Protein AF-A0AAV5FKZ0-F1 (afdb_monomer_lite)

Structure (mmCIF, N/CA/C/O backbone):
data_AF-A0AAV5FKZ0-F1
#
_entry.id   AF-A0AAV5FKZ0-F1
#
loop_
_atom_site.group_PDB
_atom_site.id
_atom_site.type_symbol
_atom_site.label_atom_id
_atom_site.label_alt_id
_atom_site.label_comp_id
_atom_site.label_asym_id
_atom_site.label_entity_id
_atom_site.label_seq_id
_atom_site.pdbx_PDB_ins_code
_atom_site.Cartn_x
_atom_site.Cartn_y
_atom_site.Cartn_z
_atom_site.occupancy
_atom_site.B_iso_or_equiv
_atom_site.auth_seq_id
_atom_site.auth_comp_id
_atom_site.auth_asym_id
_atom_site.auth_atom_id
_atom_site.pdbx_PDB_model_num
ATOM 1 N N . MET A 1 1 ? -12.343 -18.098 27.430 1.00 46.78 1 MET A N 1
ATOM 2 C CA . MET A 1 1 ? -13.125 -16.929 27.891 1.00 46.78 1 MET A CA 1
ATOM 3 C C . MET A 1 1 ? -12.185 -15.736 2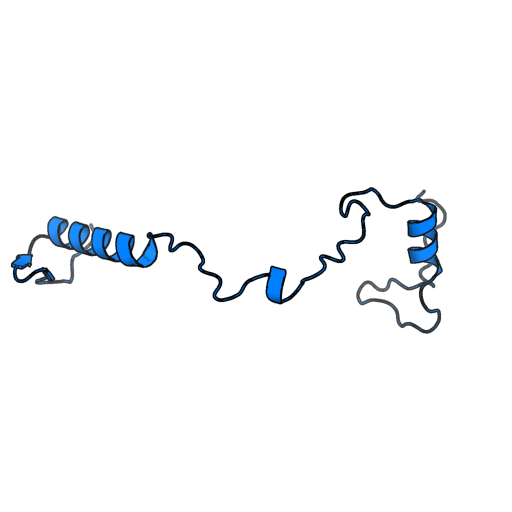7.991 1.00 46.78 1 MET A C 1
ATOM 5 O O . MET A 1 1 ? -11.252 -15.797 28.782 1.00 46.78 1 MET A O 1
ATOM 9 N N . CYS A 1 2 ? -12.364 -14.698 27.168 1.00 54.66 2 CYS A N 1
ATOM 10 C CA . CYS A 1 2 ? -11.585 -13.460 27.287 1.00 54.66 2 CYS A CA 1
ATOM 11 C C . CYS A 1 2 ? -12.035 -12.691 28.532 1.00 54.66 2 CYS A C 1
ATOM 13 O O . CYS A 1 2 ? -13.221 -12.422 28.705 1.00 54.66 2 CYS A O 1
ATOM 15 N N . ARG A 1 3 ? -11.095 -12.357 29.417 1.00 64.38 3 ARG A N 1
ATOM 16 C CA . ARG A 1 3 ? -11.380 -11.607 30.642 1.00 64.38 3 ARG A CA 1
ATOM 17 C C . ARG A 1 3 ? -11.222 -10.116 30.365 1.00 64.38 3 ARG A C 1
ATOM 19 O O . ARG A 1 3 ? -10.124 -9.657 30.068 1.00 64.38 3 ARG A O 1
ATOM 26 N N . ASN A 1 4 ? -12.313 -9.368 30.475 1.00 64.00 4 ASN A N 1
ATOM 27 C CA . ASN A 1 4 ? -12.301 -7.918 30.329 1.00 64.00 4 ASN A CA 1
ATOM 28 C C . ASN A 1 4 ? -11.664 -7.247 31.560 1.00 64.00 4 ASN A C 1
ATOM 30 O O . ASN A 1 4 ? -12.245 -7.290 32.642 1.00 64.00 4 ASN A O 1
ATOM 34 N N . SER A 1 5 ? -10.492 -6.629 31.402 1.00 81.12 5 SER A N 1
ATOM 35 C CA . SER A 1 5 ? -9.810 -5.879 32.477 1.00 81.12 5 SER A CA 1
ATOM 36 C C . SER A 1 5 ? -10.220 -4.402 32.542 1.00 81.12 5 SER A C 1
ATOM 38 O O . SER A 1 5 ? -9.818 -3.691 33.461 1.00 81.12 5 SER A O 1
ATOM 40 N N . ILE A 1 6 ? -11.012 -3.929 31.577 1.00 84.00 6 ILE A N 1
ATOM 41 C CA . ILE A 1 6 ? -11.503 -2.551 31.521 1.00 84.00 6 ILE A CA 1
ATOM 42 C C . ILE A 1 6 ? -12.778 -2.492 32.357 1.00 84.00 6 ILE A C 1
ATOM 44 O O . ILE A 1 6 ? -13.760 -3.158 32.026 1.00 84.00 6 ILE A O 1
ATOM 48 N N . LYS A 1 7 ? -12.776 -1.718 33.448 1.00 86.31 7 LYS A N 1
ATOM 49 C CA . LYS A 1 7 ? -13.933 -1.600 34.353 1.00 86.31 7 LYS A CA 1
ATOM 50 C C . LYS A 1 7 ? -15.064 -0.800 33.704 1.00 86.31 7 LYS A C 1
ATOM 52 O O . LYS A 1 7 ? -16.165 -1.322 33.548 1.00 86.31 7 LYS A O 1
ATOM 57 N N . VAL A 1 8 ? -14.746 0.401 33.233 1.00 90.31 8 VAL A N 1
ATOM 58 C CA . VAL A 1 8 ? -15.664 1.342 32.579 1.00 90.31 8 VAL A CA 1
ATOM 59 C C . VAL A 1 8 ? -14.982 1.889 31.336 1.00 90.31 8 VAL A C 1
ATOM 61 O O . VAL A 1 8 ? -13.766 2.075 31.340 1.00 90.31 8 VAL A O 1
ATOM 64 N N . LEU A 1 9 ? -15.754 2.100 30.277 1.00 91.75 9 LEU A N 1
ATOM 65 C CA . LEU A 1 9 ? -15.323 2.819 29.086 1.00 91.75 9 LEU A CA 1
ATOM 66 C C . LEU A 1 9 ? -16.261 4.000 28.880 1.00 91.75 9 LEU A C 1
ATOM 68 O O . LEU A 1 9 ? -17.463 3.797 28.751 1.00 91.75 9 LEU A O 1
ATOM 72 N N . GLU A 1 10 ? -15.718 5.207 28.848 1.00 94.44 10 GLU A N 1
ATOM 73 C CA . GLU A 1 10 ? -16.476 6.406 28.502 1.00 94.44 10 GLU A CA 1
ATOM 74 C C . GLU A 1 10 ? -16.370 6.658 26.993 1.00 94.44 10 GLU A C 1
ATOM 76 O O . GLU A 1 10 ? -15.277 6.611 26.424 1.00 94.44 10 GLU A O 1
ATOM 81 N N . HIS A 1 11 ? -17.502 6.901 26.335 1.00 91.69 11 HIS A N 1
ATOM 82 C CA . HIS A 1 11 ? -17.560 7.278 24.926 1.00 91.69 11 HIS A CA 1
ATOM 83 C C . HIS A 1 11 ? -18.722 8.250 24.703 1.00 91.69 11 HIS A C 1
ATOM 85 O O . HIS A 1 11 ? -19.840 7.976 25.132 1.00 91.69 11 HIS A O 1
ATOM 91 N N . GLU A 1 12 ? -18.445 9.396 24.071 1.00 90.19 12 GLU A N 1
ATOM 92 C CA . GLU A 1 12 ? -19.431 10.461 23.796 1.00 90.19 12 GLU A CA 1
ATOM 93 C C . GLU A 1 12 ? -20.220 10.921 25.043 1.00 90.19 12 GLU A C 1
ATOM 95 O O . GLU A 1 12 ? -21.412 11.210 24.982 1.00 90.19 12 GLU A O 1
ATOM 100 N N . GLY A 1 13 ? -19.553 10.969 26.204 1.00 90.94 13 GLY A N 1
ATOM 101 C CA . GLY A 1 13 ? -20.161 11.373 27.477 1.00 90.94 13 GLY A CA 1
ATOM 102 C C . GLY A 1 13 ? -21.065 10.317 28.126 1.00 90.94 13 GLY A C 1
ATOM 103 O O . GLY A 1 13 ? -21.736 10.618 29.111 1.00 90.94 13 GLY A O 1
ATOM 104 N N . SER A 1 14 ? -21.094 9.088 27.600 1.00 92.25 14 SER A N 1
ATOM 105 C CA . SER A 1 14 ? -21.807 7.946 28.184 1.00 92.25 14 SER A CA 1
ATOM 106 C C . SER A 1 14 ? -20.836 6.882 28.697 1.00 92.25 14 SER A C 1
ATOM 108 O O . SER A 1 14 ? -19.832 6.574 28.053 1.00 92.25 14 SER A O 1
ATOM 110 N N . GLU A 1 15 ? -21.149 6.282 29.847 1.00 95.25 15 GLU A N 1
ATOM 111 C CA . GLU A 1 15 ? -20.338 5.228 30.464 1.00 95.25 15 GLU A CA 1
ATOM 112 C C . GLU A 1 15 ? -20.844 3.822 30.109 1.00 95.25 15 GLU A C 1
ATOM 114 O O . GLU A 1 15 ? -22.020 3.490 30.264 1.00 95.25 15 GLU A O 1
ATOM 119 N N . PHE A 1 16 ? -19.925 2.953 29.690 1.00 92.12 16 PHE A N 1
ATOM 120 C CA . PHE A 1 16 ? -20.202 1.584 29.268 1.00 92.12 16 PHE A CA 1
ATOM 121 C C . PHE A 1 16 ? -19.475 0.564 30.152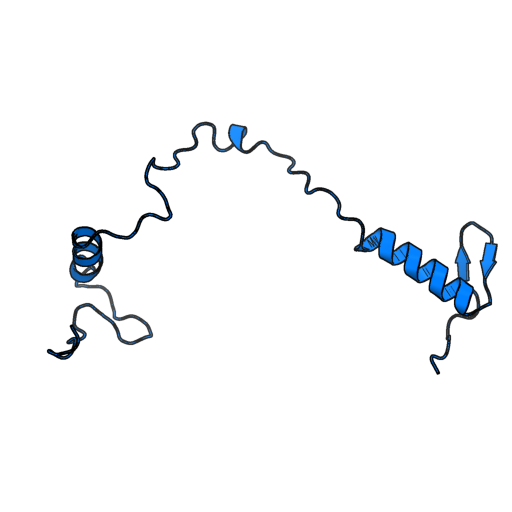 1.00 92.12 16 PHE A C 1
ATOM 123 O O . PHE A 1 16 ? -18.245 0.528 30.252 1.00 92.12 16 PHE A O 1
ATOM 130 N N . PHE A 1 17 ? -20.257 -0.334 30.755 1.00 91.00 17 PHE A N 1
ATOM 131 C CA . PHE A 1 17 ? -19.777 -1.345 31.706 1.00 91.00 17 PHE A CA 1
ATOM 132 C C . PHE A 1 17 ? -19.758 -2.760 31.112 1.00 91.00 17 PHE A C 1
ATOM 134 O O . PHE A 1 17 ? -18.922 -3.586 31.499 1.00 91.00 17 PHE A O 1
ATOM 141 N N . SER A 1 18 ? -20.637 -3.042 30.144 1.00 90.06 18 SER A N 1
ATOM 142 C CA . SER A 1 18 ? -20.752 -4.360 29.508 1.00 90.06 18 SER A CA 1
ATOM 143 C C . SER A 1 18 ? -19.532 -4.668 28.632 1.00 90.06 18 SER A C 1
ATOM 145 O O . SER A 1 18 ? -18.897 -3.771 28.068 1.00 90.06 18 SER A O 1
ATOM 147 N N . HIS A 1 19 ? -19.171 -5.947 28.519 1.00 88.38 19 HIS A N 1
ATOM 148 C CA . HIS A 1 19 ? -18.062 -6.343 27.654 1.00 88.38 19 HIS A CA 1
ATOM 149 C C . HIS A 1 19 ? -18.372 -6.102 26.176 1.00 88.38 19 HIS A C 1
ATOM 151 O O . HIS A 1 19 ? -17.532 -5.531 25.485 1.00 88.38 19 HIS A O 1
ATOM 157 N N . ASP A 1 20 ? -19.574 -6.462 25.726 1.00 89.75 20 ASP A N 1
ATOM 158 C CA . ASP A 1 20 ? -19.966 -6.362 24.319 1.00 89.75 20 ASP A CA 1
ATOM 159 C C . ASP A 1 20 ? -20.011 -4.912 23.830 1.00 89.75 20 ASP A C 1
ATOM 161 O O . ASP A 1 20 ? -19.517 -4.610 22.742 1.00 89.75 20 ASP A O 1
ATOM 165 N N . SER A 1 21 ? -20.509 -3.983 24.656 1.00 89.44 21 SER A N 1
ATOM 166 C CA . SER A 1 21 ? -20.502 -2.557 24.310 1.00 89.44 21 SER A CA 1
ATOM 167 C C . SER A 1 21 ? -19.073 -2.030 24.200 1.00 89.44 21 SER A C 1
ATOM 169 O O . SER A 1 21 ? -18.739 -1.371 23.220 1.00 89.44 21 SER A O 1
ATOM 171 N N . LYS A 1 22 ? -18.193 -2.387 25.146 1.00 92.62 22 LYS A N 1
ATOM 172 C CA . LYS A 1 22 ? -16.769 -2.015 25.097 1.00 92.62 22 LYS A CA 1
ATOM 173 C C . LYS A 1 22 ? -16.068 -2.557 23.855 1.00 92.62 22 LYS A C 1
ATOM 175 O O . LYS A 1 22 ? -15.343 -1.819 23.196 1.00 92.62 22 LYS A O 1
ATOM 180 N N . ALA A 1 23 ? -16.291 -3.830 23.534 1.00 92.00 23 ALA A N 1
ATOM 181 C CA . ALA A 1 23 ? -15.705 -4.467 22.363 1.00 92.00 23 ALA A CA 1
ATOM 182 C C . ALA A 1 23 ? -16.173 -3.790 21.069 1.00 92.00 23 ALA A C 1
ATOM 184 O O . ALA A 1 23 ? -15.346 -3.480 20.217 1.00 92.00 23 ALA A O 1
ATOM 185 N N . THR A 1 24 ? -17.469 -3.490 20.959 1.00 93.81 24 THR A N 1
ATOM 186 C CA . THR A 1 24 ? -18.054 -2.818 19.789 1.00 93.81 24 THR A CA 1
ATOM 187 C C . THR A 1 24 ? -17.494 -1.408 19.607 1.00 93.81 24 THR A C 1
ATOM 189 O O . THR A 1 24 ? -17.089 -1.048 18.504 1.00 93.81 24 THR A O 1
ATOM 192 N N . ILE A 1 25 ? -17.417 -0.622 20.687 1.00 94.31 25 ILE A N 1
ATOM 193 C CA . ILE A 1 25 ? -16.882 0.748 20.651 1.00 94.31 25 ILE A CA 1
ATOM 194 C C . ILE A 1 25 ? -15.413 0.738 20.222 1.00 94.31 25 ILE A C 1
ATOM 196 O O . ILE A 1 25 ? -15.037 1.447 19.290 1.00 94.31 25 ILE A O 1
ATOM 200 N N . LEU A 1 26 ? -14.584 -0.097 20.858 1.00 93.00 26 LEU A N 1
ATOM 201 C CA . LEU A 1 26 ? -13.161 -0.192 20.527 1.00 93.00 26 LEU A CA 1
ATOM 202 C C . LEU A 1 26 ? -12.948 -0.690 19.097 1.00 93.00 26 LEU A C 1
ATOM 204 O O . LEU A 1 26 ? -12.125 -0.131 18.377 1.00 93.00 26 LEU A O 1
ATOM 208 N N . HIS A 1 27 ? -13.703 -1.706 18.676 1.00 92.12 27 HIS A N 1
ATOM 209 C CA . HIS A 1 27 ? -13.652 -2.213 17.312 1.00 92.12 27 HIS A CA 1
ATOM 210 C C . HIS A 1 27 ? -13.953 -1.094 16.315 1.00 92.12 27 HIS A C 1
ATOM 212 O O . HIS A 1 27 ? -13.112 -0.788 15.480 1.00 92.12 27 HIS A O 1
ATOM 218 N N . ASN A 1 28 ? -15.091 -0.412 16.452 1.00 91.75 28 ASN A N 1
ATOM 219 C CA . ASN A 1 28 ? -15.483 0.650 15.528 1.00 91.75 28 ASN A CA 1
ATOM 220 C C . ASN A 1 28 ? -14.471 1.797 15.495 1.00 91.75 28 ASN A C 1
ATOM 222 O O . ASN A 1 28 ? -14.141 2.276 14.410 1.00 91.75 28 ASN A O 1
ATOM 226 N N . PHE A 1 29 ? -13.951 2.205 16.655 1.00 91.19 29 PHE A N 1
ATOM 227 C CA . PHE A 1 29 ? -12.935 3.248 16.754 1.00 91.19 29 PHE A CA 1
ATOM 228 C C . PHE A 1 29 ? -11.663 2.873 15.984 1.00 91.19 29 PHE A C 1
ATOM 230 O O . PHE A 1 29 ? -11.211 3.629 15.126 1.00 91.19 29 PHE A O 1
ATOM 237 N N . TYR A 1 30 ? -11.106 1.685 16.235 1.00 91.12 30 TYR A N 1
ATOM 238 C CA . TYR A 1 30 ? -9.871 1.257 15.578 1.00 91.12 30 TYR A CA 1
ATOM 239 C C . TYR A 1 30 ? -10.073 0.871 14.113 1.00 91.12 30 TYR A C 1
ATOM 241 O O . TYR A 1 30 ? -9.177 1.101 13.306 1.00 91.12 30 TYR A O 1
ATOM 249 N N . THR A 1 31 ? -11.244 0.362 13.731 1.00 89.75 31 THR A N 1
ATOM 250 C CA . THR A 1 31 ? -11.605 0.166 12.322 1.00 89.75 31 THR A CA 1
ATOM 251 C C . THR A 1 31 ? -11.647 1.497 11.581 1.00 89.75 31 THR A C 1
ATOM 253 O O . THR A 1 31 ? -11.135 1.577 10.471 1.00 89.75 31 THR A O 1
ATOM 256 N N . HIS A 1 32 ? -12.185 2.560 12.181 1.00 86.75 32 HIS A N 1
ATOM 257 C CA . HIS A 1 32 ? -12.145 3.882 11.555 1.00 86.75 32 HIS A CA 1
ATOM 258 C C . HIS A 1 32 ? -10.731 4.465 11.528 1.00 86.75 32 HIS A C 1
ATOM 260 O O . HIS A 1 32 ? -10.342 5.058 10.527 1.00 86.75 32 HIS A O 1
ATOM 266 N N . LEU A 1 33 ? -9.949 4.274 12.592 1.00 87.00 33 LEU A N 1
ATOM 267 C CA . LEU A 1 33 ? -8.592 4.810 12.688 1.00 87.00 33 LEU A CA 1
ATOM 268 C C . LEU A 1 33 ? -7.608 4.131 11.723 1.00 87.00 33 LEU A C 1
ATOM 270 O O . LEU A 1 33 ? -6.778 4.805 11.123 1.00 87.00 33 LEU A O 1
ATOM 274 N N . LEU A 1 34 ? -7.671 2.802 11.612 1.00 86.75 34 LEU A N 1
ATOM 275 C CA . LEU A 1 34 ? -6.688 1.987 10.887 1.00 86.75 34 LEU A CA 1
ATOM 276 C C . LEU A 1 34 ? -7.228 1.414 9.573 1.00 86.75 34 LEU A C 1
ATOM 278 O O . LEU A 1 34 ? -6.453 1.118 8.670 1.00 86.75 34 LEU A O 1
ATOM 282 N N . GLY A 1 35 ? -8.541 1.203 9.479 1.00 70.62 35 GLY A N 1
ATOM 283 C CA . GLY A 1 35 ? -9.204 0.566 8.338 1.00 70.62 35 GLY A CA 1
ATOM 284 C C . GLY A 1 35 ? -9.771 1.546 7.313 1.00 70.62 35 GLY A C 1
ATOM 285 O O . GLY A 1 35 ? -10.288 1.111 6.285 1.00 70.62 35 GLY A O 1
ATOM 286 N N . THR A 1 36 ? -9.679 2.856 7.551 1.00 69.88 36 THR A N 1
ATOM 287 C CA . THR A 1 36 ? -10.022 3.840 6.524 1.00 69.88 36 THR A CA 1
ATOM 288 C C . THR A 1 36 ? -8.839 4.001 5.581 1.00 69.88 36 THR A C 1
ATOM 290 O O . THR A 1 36 ? -7.766 4.476 5.948 1.00 69.88 36 THR A O 1
ATOM 293 N N . VAL A 1 37 ? -9.031 3.574 4.334 1.00 72.44 37 VAL A N 1
A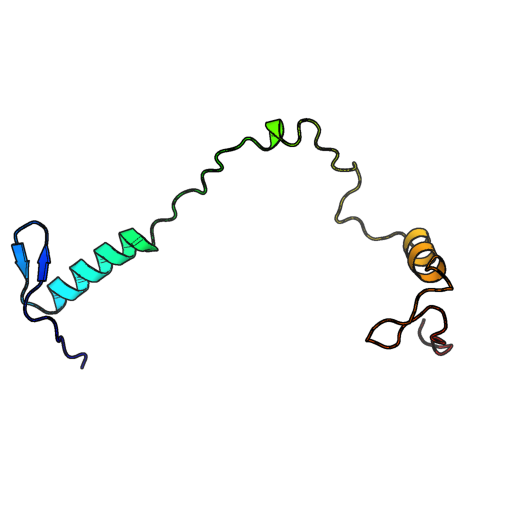TOM 294 C CA . VAL A 1 37 ? -8.074 3.848 3.265 1.00 72.44 37 VAL A CA 1
ATOM 295 C C . VAL A 1 37 ? -8.144 5.346 3.004 1.00 72.44 37 VAL A C 1
ATOM 297 O O . VAL A 1 37 ? -9.053 5.828 2.328 1.00 72.44 37 VAL A O 1
ATOM 300 N N . THR A 1 38 ? -7.221 6.109 3.581 1.00 73.44 38 THR A N 1
ATOM 301 C CA . THR A 1 38 ? -7.031 7.485 3.146 1.00 73.44 38 THR A CA 1
ATOM 302 C C . THR A 1 38 ? -6.468 7.422 1.729 1.00 73.44 38 THR A C 1
ATOM 304 O O . THR A 1 38 ? -5.471 6.733 1.492 1.00 73.44 38 THR A O 1
ATOM 307 N N . PRO A 1 39 ? -7.117 8.062 0.741 1.00 75.75 39 PRO A N 1
ATOM 308 C CA . PRO A 1 39 ? -6.543 8.118 -0.589 1.00 75.75 39 PRO A CA 1
ATOM 309 C C . PRO A 1 39 ? -5.172 8.777 -0.470 1.00 75.75 39 PRO A C 1
ATOM 311 O O . PRO A 1 39 ? -5.038 9.835 0.151 1.00 75.75 39 PRO A O 1
ATOM 314 N N . ALA A 1 40 ? -4.152 8.129 -1.032 1.00 75.81 40 ALA A N 1
ATOM 315 C CA . ALA A 1 40 ? -2.811 8.684 -1.068 1.00 75.81 40 ALA A CA 1
ATOM 316 C C . ALA A 1 40 ? -2.868 10.031 -1.802 1.00 75.81 40 ALA A C 1
ATOM 318 O O . ALA A 1 40 ? -3.037 10.085 -3.021 1.00 75.81 40 ALA A O 1
ATOM 319 N N . SER A 1 41 ? -2.776 11.118 -1.039 1.00 81.06 41 SER A N 1
ATOM 320 C CA . SER A 1 41 ? -2.689 12.466 -1.579 1.00 81.06 41 SER A CA 1
ATOM 321 C C . SER A 1 41 ? -1.220 12.782 -1.788 1.00 81.06 41 SER A C 1
ATOM 323 O O . SER A 1 41 ? -0.450 12.905 -0.835 1.00 81.06 41 SER A O 1
ATOM 325 N N . TRP A 1 42 ? -0.822 12.867 -3.050 1.00 82.50 42 TRP A N 1
ATOM 326 C CA . TRP A 1 42 ? 0.516 13.284 -3.422 1.00 82.50 42 TRP A CA 1
ATOM 327 C C . TRP A 1 42 ? 0.530 14.816 -3.435 1.00 82.50 42 TRP A C 1
ATOM 329 O O . TRP A 1 42 ? -0.177 15.410 -4.249 1.00 82.50 42 TRP A O 1
ATOM 339 N N . PRO A 1 43 ? 1.315 15.490 -2.572 1.00 88.12 43 PRO A N 1
ATOM 340 C CA . PRO A 1 43 ? 1.351 16.954 -2.516 1.00 88.12 43 PRO A CA 1
ATOM 341 C C . PRO A 1 43 ? 2.086 17.573 -3.718 1.00 88.12 43 PRO A C 1
ATOM 343 O O . PRO A 1 43 ? 2.437 18.750 -3.697 1.00 88.12 43 PRO A O 1
ATOM 346 N N . PHE A 1 44 ? 2.365 16.782 -4.753 1.00 86.69 44 PHE A N 1
ATOM 347 C CA . PHE A 1 44 ? 3.115 17.186 -5.926 1.00 86.69 44 PHE A CA 1
ATOM 348 C C . PHE A 1 44 ? 2.508 16.601 -7.198 1.00 86.69 44 PHE A C 1
ATOM 350 O O . PHE A 1 44 ? 1.898 15.533 -7.200 1.00 86.69 44 PHE A O 1
ATOM 357 N N . SER A 1 45 ? 2.727 17.308 -8.305 1.00 84.69 45 SER A N 1
ATOM 358 C CA . SER A 1 45 ? 2.355 16.846 -9.637 1.00 84.69 45 SER A CA 1
ATOM 359 C C . SER A 1 45 ? 3.547 16.159 -10.289 1.00 84.69 45 SER A C 1
ATOM 361 O O . SER A 1 45 ? 4.594 16.782 -10.467 1.00 84.69 45 SER A O 1
ATOM 363 N N . LEU A 1 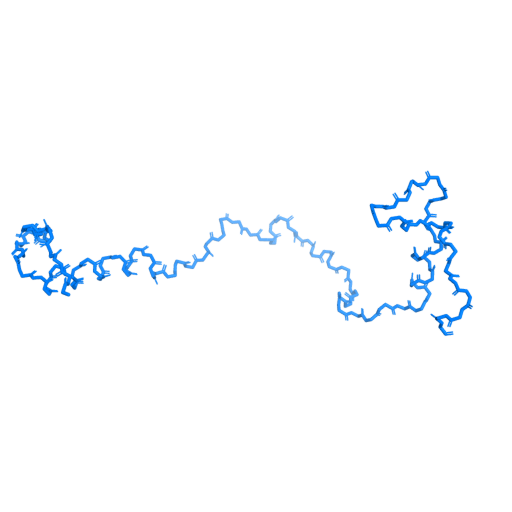46 ? 3.400 14.899 -10.703 1.00 81.44 46 LEU A N 1
ATOM 364 C CA . LEU A 1 46 ? 4.451 14.212 -11.461 1.00 81.44 46 LEU A CA 1
ATOM 365 C C . LEU A 1 46 ? 4.795 14.964 -12.749 1.00 81.44 46 LEU A C 1
ATOM 367 O O . LEU A 1 46 ? 5.970 15.068 -13.071 1.00 81.44 46 LEU A O 1
ATOM 371 N N . ASN A 1 47 ? 3.819 15.597 -13.406 1.00 82.62 47 ASN A N 1
ATOM 372 C CA . ASN A 1 47 ? 4.069 16.428 -14.588 1.00 82.62 47 ASN A CA 1
ATOM 373 C C . ASN A 1 47 ? 4.901 17.681 -14.275 1.00 82.62 47 ASN A C 1
ATOM 375 O O . ASN A 1 47 ? 5.569 18.194 -15.165 1.00 82.62 47 ASN A O 1
ATOM 379 N N . SER A 1 48 ? 4.875 18.189 -13.036 1.00 83.25 48 SER A N 1
ATOM 380 C CA . SER A 1 48 ? 5.761 19.299 -12.646 1.00 83.25 48 SER A CA 1
ATOM 381 C C . SER A 1 48 ? 7.206 18.858 -12.416 1.00 83.25 48 SER A C 1
ATOM 383 O O . SER A 1 48 ? 8.118 19.652 -12.615 1.00 83.25 48 SER A O 1
ATOM 385 N N . ILE A 1 49 ? 7.416 17.600 -12.019 1.00 85.06 49 ILE A N 1
ATOM 386 C CA . ILE A 1 49 ? 8.746 17.042 -11.734 1.00 85.06 49 ILE A CA 1
ATOM 387 C C . ILE A 1 49 ? 9.357 16.443 -13.010 1.00 85.06 49 ILE A C 1
ATOM 389 O O . ILE A 1 49 ? 10.546 16.601 -13.272 1.00 85.06 49 ILE A O 1
ATOM 393 N N . TYR A 1 50 ? 8.524 15.802 -13.827 1.00 81.81 50 TYR A N 1
ATOM 394 C CA . TYR A 1 50 ? 8.867 15.136 -15.079 1.00 81.81 50 TYR A CA 1
ATOM 395 C C . TYR A 1 50 ? 7.999 15.696 -16.223 1.00 81.81 50 TYR A C 1
ATOM 397 O O . TYR A 1 50 ? 7.080 15.022 -16.691 1.00 81.81 50 TYR A O 1
ATOM 405 N N . PRO A 1 51 ? 8.257 16.938 -16.681 1.00 75.25 51 PRO A N 1
ATOM 406 C CA . PRO A 1 51 ? 7.457 17.604 -17.720 1.00 75.25 51 PRO A CA 1
ATOM 407 C C . PRO A 1 51 ? 7.539 16.914 -19.085 1.00 75.25 51 PRO A C 1
ATOM 409 O O . PRO A 1 51 ? 6.636 17.039 -19.908 1.00 75.25 51 PRO A O 1
ATOM 412 N N . MET A 1 52 ? 8.608 16.156 -19.308 1.00 77.25 52 MET A N 1
ATOM 413 C CA . MET A 1 52 ? 8.737 15.227 -20.414 1.00 77.25 52 MET A CA 1
ATOM 414 C C . MET A 1 52 ? 8.957 13.853 -19.796 1.00 77.25 52 MET A C 1
ATOM 416 O O . MET A 1 52 ? 10.008 13.588 -19.212 1.00 77.25 52 MET A O 1
ATOM 420 N N . LEU A 1 53 ? 7.951 12.986 -19.900 1.00 65.06 53 LEU A N 1
ATOM 421 C CA . LEU A 1 53 ? 8.141 11.562 -19.677 1.00 65.06 53 LEU A CA 1
ATOM 422 C C . LEU A 1 53 ? 9.062 11.073 -20.794 1.00 65.06 53 LEU A C 1
ATOM 424 O O . LEU A 1 53 ? 8.600 10.646 -21.845 1.00 65.06 53 LEU A O 1
ATOM 428 N N . ALA A 1 54 ? 10.373 11.148 -20.577 1.00 64.19 54 ALA A N 1
ATOM 429 C CA . ALA A 1 54 ? 11.349 10.401 -21.357 1.00 64.19 54 ALA A CA 1
ATOM 430 C C . ALA A 1 54 ? 11.242 8.915 -20.974 1.00 64.19 54 ALA A C 1
ATOM 432 O O . ALA A 1 54 ? 12.204 8.288 -20.541 1.00 64.19 54 ALA A O 1
ATOM 433 N N . VAL A 1 55 ? 10.034 8.358 -21.063 1.00 62.34 55 VAL A N 1
ATOM 434 C CA . VAL A 1 55 ? 9.865 6.920 -21.168 1.00 62.34 55 VAL A CA 1
ATOM 435 C C . VAL A 1 55 ? 10.350 6.639 -22.574 1.00 62.34 55 VAL A C 1
ATOM 437 O O . VAL A 1 55 ? 9.714 7.034 -23.543 1.00 62.34 55 VAL A O 1
ATOM 440 N N . THR A 1 56 ? 11.549 6.081 -22.682 1.00 61.97 56 THR A N 1
ATOM 441 C CA . THR A 1 56 ? 12.049 5.555 -23.949 1.00 61.97 56 THR A CA 1
ATOM 442 C C . THR A 1 56 ? 10.927 4.742 -24.593 1.00 61.97 56 THR A C 1
ATOM 444 O O . THR A 1 56 ? 10.400 3.857 -23.924 1.00 61.97 56 THR A O 1
ATOM 447 N N . ASP A 1 57 ? 10.572 5.016 -25.852 1.00 60.34 57 ASP A N 1
ATOM 448 C CA . ASP A 1 57 ? 9.446 4.397 -26.588 1.00 60.34 57 ASP A CA 1
ATOM 449 C C . ASP A 1 57 ? 9.540 2.858 -26.751 1.00 60.34 57 ASP A C 1
ATOM 451 O O . ASP A 1 57 ? 8.740 2.231 -27.445 1.00 60.34 57 ASP A O 1
ATOM 455 N N . GLY A 1 58 ? 10.530 2.223 -26.123 1.00 67.44 58 GLY A N 1
ATOM 456 C CA . GLY A 1 58 ? 10.658 0.779 -26.044 1.00 67.44 58 GLY A CA 1
ATOM 457 C C . GLY A 1 58 ? 9.658 0.185 -25.046 1.00 67.44 58 GLY A C 1
ATOM 458 O O . GLY A 1 58 ? 9.522 0.696 -23.930 1.00 67.44 58 GLY A O 1
ATOM 459 N N . PRO A 1 59 ? 8.988 -0.932 -25.379 1.00 73.44 59 PRO A N 1
ATOM 460 C CA . PRO A 1 59 ? 8.234 -1.675 -24.385 1.00 73.44 59 PRO A CA 1
ATOM 461 C C . PRO A 1 59 ? 9.212 -2.159 -23.310 1.00 73.44 59 PRO A C 1
ATOM 463 O O . PRO A 1 59 ? 10.082 -2.977 -23.593 1.00 73.44 59 PRO A O 1
ATOM 466 N N . LEU A 1 60 ? 9.054 -1.699 -22.065 1.00 73.75 60 LEU A N 1
ATOM 467 C CA . LEU A 1 60 ? 9.844 -2.184 -20.918 1.00 73.75 60 LEU A CA 1
ATOM 468 C C . LEU A 1 60 ? 9.672 -3.697 -20.680 1.00 73.75 60 LEU A C 1
ATOM 470 O O . LEU A 1 60 ? 10.453 -4.311 -19.961 1.00 73.75 60 LEU A O 1
ATOM 474 N N . SER A 1 61 ? 8.630 -4.283 -21.271 1.00 78.25 61 SER A N 1
ATOM 475 C CA . SER A 1 61 ? 8.313 -5.709 -21.251 1.00 78.25 61 SER A CA 1
ATOM 476 C C . SER A 1 61 ? 8.695 -6.449 -22.538 1.00 78.25 61 SER A C 1
ATOM 478 O O . SER A 1 61 ? 8.338 -7.620 -22.686 1.00 78.25 61 SER A O 1
ATOM 480 N N . ALA A 1 62 ? 9.374 -5.799 -23.490 1.00 84.19 62 ALA A N 1
ATOM 481 C CA . ALA A 1 62 ? 9.840 -6.473 -24.694 1.00 84.19 62 ALA A CA 1
ATOM 482 C C . ALA A 1 62 ? 10.869 -7.559 -24.328 1.00 84.19 62 ALA A C 1
ATOM 484 O O . ALA A 1 62 ? 11.733 -7.322 -23.483 1.00 84.19 62 ALA A O 1
ATOM 485 N N . PRO A 1 63 ? 10.815 -8.743 -24.961 1.00 87.69 63 PRO A N 1
ATOM 486 C CA . PRO A 1 63 ? 11.885 -9.722 -24.838 1.00 87.69 63 PRO A CA 1
ATOM 487 C C . PRO A 1 63 ? 13.218 -9.147 -25.330 1.00 87.69 63 PRO A C 1
ATOM 489 O O . PRO A 1 63 ? 13.261 -8.467 -26.357 1.00 87.69 63 PRO A O 1
ATOM 492 N N . PHE A 1 64 ? 14.303 -9.478 -24.631 1.00 87.75 64 PHE A N 1
ATOM 493 C CA . PHE A 1 64 ? 15.656 -9.108 -25.040 1.00 87.75 64 PHE A CA 1
ATOM 494 C C . PHE A 1 64 ? 16.023 -9.716 -26.396 1.00 87.75 64 PHE A C 1
ATOM 496 O O . PHE A 1 64 ? 15.685 -10.866 -26.700 1.00 87.75 64 PHE A O 1
ATOM 503 N N . THR A 1 65 ? 16.760 -8.957 -27.205 1.00 89.88 65 THR A N 1
ATOM 504 C CA . THR A 1 65 ? 17.285 -9.467 -28.481 1.00 89.88 65 THR A CA 1
ATOM 505 C C . THR A 1 65 ? 18.512 -10.349 -28.253 1.00 89.88 65 THR A C 1
ATOM 507 O O . THR A 1 65 ? 19.216 -10.223 -27.249 1.00 89.88 65 THR A O 1
ATOM 510 N N . ARG A 1 66 ? 18.811 -11.252 -29.194 1.00 89.88 66 ARG A N 1
ATOM 511 C CA . ARG A 1 66 ? 20.004 -12.110 -29.093 1.00 89.88 66 ARG A CA 1
ATOM 512 C C . ARG A 1 66 ? 21.280 -11.270 -29.068 1.00 89.88 66 ARG A C 1
ATOM 514 O O . ARG A 1 66 ? 22.213 -11.574 -28.332 1.00 89.88 66 ARG A O 1
ATOM 521 N N . GLU A 1 67 ? 21.300 -10.215 -29.867 1.00 91.44 67 GLU A N 1
ATOM 522 C CA . GLU A 1 67 ? 22.409 -9.282 -29.998 1.00 91.44 67 GLU A CA 1
ATOM 523 C C . GLU A 1 67 ? 22.633 -8.508 -28.693 1.00 91.44 67 GLU A C 1
ATOM 525 O O . GLU A 1 67 ? 23.776 -8.328 -28.283 1.00 91.44 67 GLU A O 1
ATOM 530 N N . GLU A 1 68 ? 21.566 -8.098 -28.006 1.00 89.06 68 GLU A N 1
ATOM 531 C CA . GLU A 1 68 ? 21.638 -7.459 -26.689 1.00 89.06 68 GLU A CA 1
ATOM 532 C C . GLU A 1 68 ? 22.186 -8.407 -25.622 1.00 89.06 68 GLU A C 1
ATOM 534 O O . GLU A 1 68 ? 23.122 -8.048 -24.908 1.00 89.06 68 GLU A O 1
ATOM 539 N N . ILE A 1 69 ? 21.670 -9.639 -25.564 1.00 88.19 69 ILE A N 1
ATOM 540 C CA . ILE A 1 69 ? 22.158 -10.669 -24.636 1.00 88.19 69 ILE A CA 1
ATOM 541 C C . ILE A 1 69 ? 23.652 -10.923 -24.872 1.00 88.19 69 ILE A C 1
ATOM 543 O O . ILE A 1 69 ? 24.438 -10.965 -23.925 1.00 88.19 69 ILE A O 1
ATOM 547 N N . HIS A 1 70 ? 24.064 -11.050 -26.136 1.00 87.25 70 HIS A N 1
ATOM 548 C CA . HIS A 1 70 ? 25.461 -11.261 -26.501 1.00 87.25 70 HIS A CA 1
ATOM 549 C C . HIS A 1 70 ? 26.345 -10.078 -26.076 1.00 87.25 70 HIS A C 1
ATOM 551 O O . HIS A 1 70 ? 27.391 -10.276 -25.457 1.00 87.25 70 HIS A O 1
ATOM 557 N N . HIS A 1 71 ? 25.931 -8.840 -26.355 1.00 85.12 71 HIS A N 1
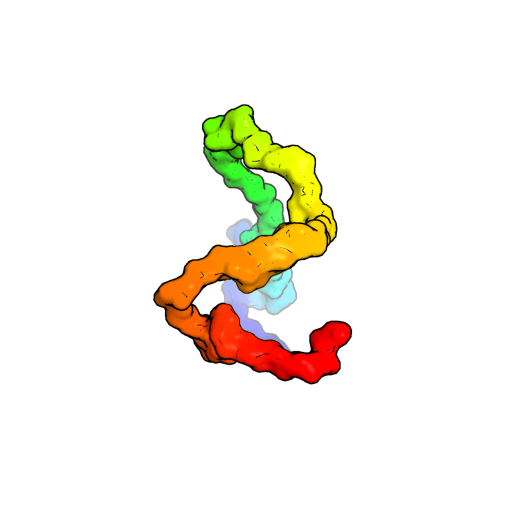ATOM 558 C CA . HIS A 1 71 ? 26.685 -7.659 -25.932 1.00 85.12 71 HIS A CA 1
ATOM 559 C C . HIS A 1 71 ? 26.766 -7.525 -24.411 1.00 85.12 71 HIS A C 1
ATOM 561 O O . HIS A 1 71 ? 27.835 -7.209 -23.899 1.00 85.12 71 HIS A O 1
ATOM 567 N N . ALA A 1 72 ? 25.686 -7.798 -23.680 1.00 83.25 72 ALA A N 1
ATOM 568 C CA . ALA A 1 72 ? 25.687 -7.741 -22.222 1.00 83.25 72 ALA A CA 1
ATOM 569 C C . ALA A 1 72 ? 26.631 -8.789 -21.613 1.00 83.25 72 ALA A C 1
ATOM 571 O O . ALA A 1 72 ? 27.397 -8.480 -20.701 1.00 83.25 72 ALA A O 1
ATOM 572 N N . LEU A 1 73 ? 26.628 -10.012 -22.153 1.00 79.62 73 LEU A N 1
ATOM 573 C CA . LEU A 1 73 ? 27.452 -11.105 -21.642 1.00 79.62 73 LEU A CA 1
ATOM 574 C C . LEU A 1 73 ? 28.944 -10.912 -21.956 1.00 79.62 73 LEU A C 1
ATOM 576 O O . LEU A 1 73 ? 29.799 -11.167 -21.109 1.00 79.62 73 LEU A O 1
ATOM 580 N N . PHE A 1 74 ? 29.276 -10.449 -23.165 1.00 77.88 74 PHE A N 1
ATOM 581 C CA . PHE A 1 74 ? 30.666 -10.366 -23.630 1.00 77.88 74 PHE A CA 1
ATOM 582 C C . PHE A 1 74 ? 31.279 -8.959 -23.566 1.00 77.88 74 PHE A C 1
ATOM 584 O O . PHE A 1 74 ? 32.497 -8.829 -23.706 1.00 77.88 74 PHE A O 1
ATOM 591 N N . GLY A 1 75 ? 30.471 -7.925 -23.322 1.00 75.25 75 GLY A N 1
ATOM 592 C CA . GLY A 1 75 ? 30.886 -6.523 -23.196 1.00 75.25 75 GLY A CA 1
ATOM 593 C C . GLY A 1 75 ? 31.285 -6.092 -21.781 1.00 75.25 75 GLY A C 1
ATOM 594 O O . GLY A 1 75 ? 31.637 -4.931 -21.578 1.00 75.25 75 GLY A O 1
ATOM 595 N N . MET A 1 76 ? 31.244 -7.000 -20.798 1.00 73.06 76 MET A N 1
ATOM 596 C CA . MET A 1 76 ? 31.682 -6.715 -19.428 1.00 73.06 76 MET A CA 1
ATOM 597 C C . MET A 1 76 ? 33.163 -6.306 -19.374 1.00 73.06 76 MET A C 1
ATOM 599 O O . MET A 1 76 ? 34.009 -6.884 -20.064 1.00 73.06 76 MET A O 1
ATOM 603 N N . ASN A 1 77 ? 33.488 -5.334 -18.512 1.00 73.56 77 ASN A N 1
ATOM 604 C CA . ASN A 1 77 ? 34.858 -4.860 -18.324 1.00 73.56 77 ASN A CA 1
ATOM 605 C C . ASN A 1 77 ? 35.775 -6.005 -17.854 1.00 73.56 77 ASN A C 1
ATOM 607 O O . ASN A 1 77 ? 35.548 -6.642 -16.828 1.00 73.56 77 ASN A O 1
ATOM 611 N N . LEU A 1 78 ? 36.850 -6.223 -18.613 1.00 67.44 78 LEU A N 1
ATOM 612 C CA . LEU A 1 78 ? 37.871 -7.249 -18.391 1.00 67.44 78 LEU A CA 1
ATOM 613 C C . LEU A 1 78 ? 38.597 -7.131 -17.044 1.00 67.44 78 LEU A C 1
ATOM 615 O O . LEU A 1 78 ? 39.168 -8.112 -16.578 1.00 67.44 78 LEU A O 1
ATOM 619 N N . GLN A 1 79 ? 38.610 -5.937 -16.452 1.00 74.69 79 GLN A N 1
ATOM 620 C CA . GLN A 1 79 ? 39.307 -5.637 -15.200 1.00 74.69 79 GLN A CA 1
ATOM 621 C C . GLN A 1 79 ? 38.393 -5.708 -13.969 1.00 74.69 79 GLN A C 1
ATOM 623 O O . GLN A 1 79 ? 38.855 -5.486 -12.851 1.00 74.69 79 GLN A O 1
ATOM 628 N N . SER A 1 80 ? 37.105 -6.006 -14.149 1.00 74.88 80 SER A N 1
ATOM 629 C CA . SER A 1 80 ? 36.172 -6.165 -13.036 1.00 74.88 80 SER A CA 1
ATOM 630 C C . SER A 1 80 ? 36.436 -7.466 -12.277 1.00 74.88 80 SER A C 1
ATOM 632 O O . SER A 1 80 ? 36.655 -8.522 -12.872 1.00 74.88 80 SER A O 1
ATOM 634 N N . SER A 1 81 ? 36.404 -7.395 -10.947 1.00 77.69 81 SER A N 1
ATOM 635 C CA . SER A 1 81 ? 36.477 -8.578 -10.085 1.00 77.69 81 SER A CA 1
ATOM 636 C C . SER A 1 81 ? 35.225 -9.460 -10.239 1.00 77.69 81 SER A C 1
ATOM 638 O O . SER A 1 81 ? 34.159 -8.929 -10.562 1.00 77.69 81 SER A O 1
ATOM 640 N N . PRO A 1 82 ? 35.322 -10.784 -10.006 1.00 77.56 82 PRO A N 1
ATOM 641 C CA . PRO A 1 82 ? 34.165 -11.681 -10.027 1.00 77.56 82 PRO A CA 1
ATOM 642 C C . PRO A 1 82 ? 33.092 -11.285 -9.006 1.00 77.56 82 PRO A C 1
ATOM 644 O O . PRO A 1 82 ? 33.404 -10.722 -7.953 1.00 77.56 82 PRO A O 1
ATOM 647 N N . GLY A 1 83 ? 31.836 -11.612 -9.313 1.00 78.19 83 GLY A N 1
ATOM 648 C CA . GLY A 1 83 ? 30.714 -11.457 -8.395 1.00 78.19 83 GLY A CA 1
ATOM 649 C C . GLY A 1 83 ? 30.826 -12.363 -7.159 1.00 78.19 83 GLY A C 1
ATOM 650 O O . GLY A 1 83 ? 31.675 -13.256 -7.102 1.00 78.19 83 GLY A O 1
ATOM 651 N N . PRO A 1 84 ? 29.964 -12.164 -6.146 1.00 82.12 84 PRO A N 1
ATOM 652 C CA . PRO A 1 84 ? 29.933 -12.998 -4.937 1.00 82.12 84 PRO A CA 1
ATOM 653 C C . PRO A 1 84 ? 29.562 -14.465 -5.217 1.00 82.12 84 PRO A C 1
ATOM 655 O O . PRO A 1 84 ? 29.847 -15.342 -4.407 1.00 82.12 84 PRO A O 1
ATOM 658 N N . ASP A 1 85 ? 28.950 -14.731 -6.367 1.00 78.19 85 ASP A N 1
ATOM 659 C CA . ASP A 1 85 ? 28.647 -16.051 -6.919 1.00 78.19 85 ASP A CA 1
ATOM 660 C C . ASP A 1 85 ? 29.846 -16.695 -7.648 1.00 78.19 85 ASP A C 1
ATOM 662 O O . ASP A 1 85 ? 29.748 -17.817 -8.142 1.00 78.19 85 ASP A O 1
ATOM 666 N N . GLY A 1 86 ? 30.988 -16.002 -7.712 1.00 70.69 86 GLY A N 1
ATOM 667 C CA . GLY A 1 86 ? 32.192 -16.445 -8.410 1.00 70.69 86 GLY A CA 1
ATOM 668 C C . GLY A 1 86 ? 32.118 -16.297 -9.930 1.00 70.69 86 GLY A C 1
ATOM 669 O O . GLY A 1 86 ? 33.084 -16.638 -10.618 1.00 70.69 86 GLY A O 1
ATOM 670 N N . PHE A 1 87 ? 31.016 -15.769 -10.473 1.00 68.06 87 PHE A N 1
ATOM 671 C CA . PHE A 1 87 ? 30.885 -15.533 -11.902 1.00 68.06 87 PHE A CA 1
ATOM 672 C C . PHE A 1 87 ? 31.620 -14.250 -12.300 1.00 68.06 87 PHE A C 1
ATOM 674 O O . PHE A 1 87 ? 31.482 -13.177 -11.717 1.00 68.06 87 PHE A O 1
ATOM 681 N N . GLY A 1 88 ? 32.438 -14.379 -13.335 1.00 64.44 88 GLY A N 1
ATOM 682 C CA . GLY A 1 88 ? 33.141 -13.295 -14.010 1.00 64.44 88 GLY A CA 1
ATOM 683 C C . GLY A 1 88 ? 33.432 -13.726 -15.443 1.00 64.44 88 GLY A C 1
ATOM 684 O O . GLY A 1 88 ? 33.232 -14.892 -15.790 1.00 64.44 88 GLY A O 1
ATOM 685 N N . ARG A 1 89 ? 33.930 -12.826 -16.297 1.00 62.72 89 ARG A N 1
ATOM 686 C CA . ARG A 1 89 ? 34.173 -13.126 -17.726 1.00 62.72 89 ARG A CA 1
ATOM 687 C C . ARG A 1 89 ? 35.104 -14.335 -17.967 1.00 62.72 89 ARG A C 1
ATOM 689 O O . ARG A 1 89 ? 35.090 -14.908 -19.049 1.00 62.72 89 ARG A O 1
ATOM 696 N N . PHE A 1 90 ? 35.902 -14.733 -16.973 1.00 55.81 90 PHE A N 1
ATOM 697 C CA . PHE A 1 90 ? 36.785 -15.908 -17.025 1.00 55.81 90 PHE A CA 1
ATOM 698 C C . PHE A 1 90 ? 36.200 -17.172 -16.386 1.00 55.81 90 PHE A C 1
ATOM 700 O O . PHE A 1 90 ? 36.894 -18.183 -16.308 1.00 55.81 90 PHE A O 1
ATOM 707 N N . SER A 1 91 ? 34.939 -17.144 -15.947 1.00 56.62 91 SER A N 1
ATOM 708 C CA . SER A 1 91 ? 34.229 -18.383 -15.648 1.00 56.62 91 SER A CA 1
ATOM 709 C C . SER A 1 91 ? 34.098 -19.160 -16.957 1.00 56.62 91 SER A C 1
ATOM 711 O O . SER A 1 91 ? 33.396 -18.771 -17.888 1.00 56.62 91 SER A O 1
ATOM 713 N N . THR A 1 92 ? 34.877 -20.232 -17.077 1.00 49.41 92 THR A N 1
ATOM 714 C CA . THR A 1 92 ? 34.720 -21.201 -18.153 1.00 49.41 92 THR A CA 1
ATOM 715 C C . THR A 1 92 ? 33.332 -21.799 -18.008 1.00 49.41 92 THR A C 1
ATOM 717 O O . THR A 1 92 ? 33.103 -22.623 -17.123 1.00 49.41 92 THR A O 1
ATOM 720 N N . VAL A 1 93 ? 32.397 -21.377 -18.854 1.00 54.88 93 VAL A N 1
ATOM 721 C CA . VAL A 1 93 ? 31.148 -22.111 -19.044 1.00 54.88 93 VAL A CA 1
ATOM 722 C C . VAL A 1 93 ? 31.554 -23.481 -19.602 1.00 54.88 93 VAL A C 1
ATOM 724 O O . VAL A 1 93 ? 32.232 -23.517 -20.636 1.00 54.88 93 VAL A O 1
ATOM 727 N N . PRO A 1 94 ? 31.239 -24.605 -18.933 1.00 42.16 94 PRO A N 1
ATOM 728 C CA . PRO A 1 94 ? 31.559 -25.924 -19.456 1.00 42.16 94 PRO A CA 1
ATOM 729 C C . PRO A 1 94 ? 30.949 -26.064 -20.850 1.00 42.16 94 PRO A C 1
ATOM 731 O O . PRO A 1 94 ? 29.766 -25.790 -21.052 1.00 42.16 94 PRO A O 1
ATOM 734 N N . SER A 1 95 ? 31.769 -26.447 -21.822 1.00 46.78 95 SER A N 1
ATOM 735 C CA . SER A 1 95 ? 31.341 -26.655 -23.202 1.00 46.78 95 SER A CA 1
ATOM 736 C C . SER A 1 95 ? 30.335 -27.811 -23.234 1.00 46.78 95 SER A C 1
ATOM 738 O O . SER A 1 95 ? 30.738 -28.968 -23.154 1.00 46.78 95 SER A O 1
ATOM 740 N N . GLY A 1 96 ? 29.032 -27.514 -23.284 1.00 51.75 96 GLY A N 1
ATOM 741 C CA . GLY A 1 96 ? 27.992 -28.551 -23.368 1.00 51.75 96 GLY A CA 1
ATOM 742 C C . GLY A 1 96 ? 26.611 -28.230 -22.790 1.00 51.75 96 GLY A C 1
ATOM 743 O O . GLY A 1 96 ? 25.788 -29.136 -22.719 1.00 51.75 96 GLY A O 1
ATOM 744 N N . LEU A 1 97 ? 26.331 -26.994 -22.370 1.00 44.00 97 LEU A N 1
ATOM 745 C CA . LEU A 1 97 ? 25.002 -26.593 -21.884 1.00 44.00 97 LEU A CA 1
ATOM 746 C C . LEU A 1 97 ? 24.441 -25.405 -22.674 1.00 44.00 97 LEU A C 1
ATOM 748 O O . LEU A 1 97 ? 24.110 -24.387 -22.083 1.00 44.00 97 LEU A O 1
ATOM 752 N N . TRP A 1 98 ? 24.372 -25.551 -23.999 1.00 46.75 98 TRP A N 1
ATOM 753 C CA . TRP A 1 98 ? 23.420 -24.899 -24.909 1.00 46.75 98 TRP A CA 1
ATOM 754 C C . TRP A 1 98 ? 23.256 -25.786 -26.143 1.00 46.75 98 TRP A C 1
ATOM 756 O O . TRP A 1 98 ? 24.294 -26.304 -26.617 1.00 46.75 98 TRP A O 1
#

Foldseek 3Di:
DDDDPDQWDDDPNDIDGDPVVVVVVVVVVVCVVPVDPDPPDDPDDPCVVCVDPPPPPDDPPDDDDPVRVVCVLQVDDPPDDADPVRDDNPPPPPPDDD

Radius of gyration: 30.94 Å; chains: 1; bounding box: 61×48×64 Å

Sequence (98 aa):
MCRNSIKVLEHEGSEFFSHDSKATILHNFYTHLLGTVTPASWPFSLNSIYPMLAVTDGPLSAPFTREEIHHALFGMNLQSSPGPDGFG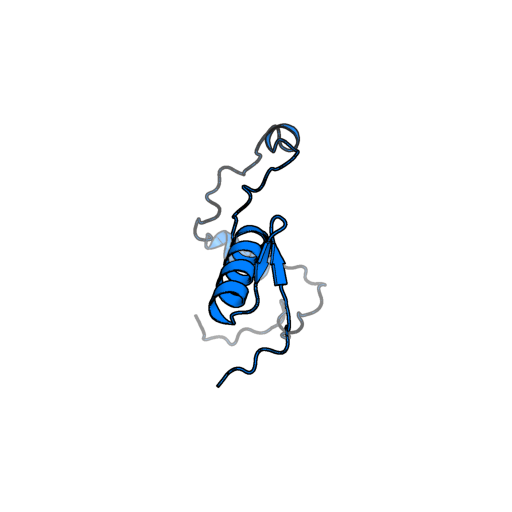RFSTVPSGLW

Organism: NCBI:txid191504

Secondary structure (DSSP, 8-state):
------S-EEETTEEE-SHHHHHHHHHHHHHHHHH-------SS-HHHH-SS----SS-TTPPPPHHHHHHHHH-S-TTPPPPTTS--TT----TT--

pLDDT: mean 77.99, std 13.52, range [42.16, 95.25]